Protein AF-A0A1G4SCX2-F1 (afdb_monomer_lite)

Structure (mmCIF, N/CA/C/O backbone):
data_AF-A0A1G4SCX2-F1
#
_entry.id   AF-A0A1G4SCX2-F1
#
loop_
_atom_site.group_PDB
_atom_site.id
_atom_site.type_symbol
_atom_site.label_atom_id
_atom_site.label_alt_id
_atom_site.label_comp_id
_atom_site.label_asym_id
_atom_site.label_entity_id
_atom_site.label_seq_id
_atom_site.pdbx_PDB_ins_code
_atom_site.Cartn_x
_atom_site.Cartn_y
_atom_site.Cartn_z
_atom_site.occupancy
_atom_site.B_iso_or_equiv
_atom_site.auth_seq_id
_atom_site.auth_comp_id
_atom_site.auth_asym_id
_atom_site.auth_atom_id
_atom_site.pdbx_PDB_model_num
ATOM 1 N N . MET A 1 1 ? 16.042 20.837 -9.738 1.00 62.88 1 MET A N 1
ATOM 2 C CA . MET A 1 1 ? 15.386 19.902 -10.688 1.00 62.88 1 MET A CA 1
ATOM 3 C C . MET A 1 1 ? 15.656 18.423 -10.387 1.00 62.88 1 MET A C 1
ATOM 5 O O . MET A 1 1 ? 14.728 17.632 -10.465 1.00 62.88 1 MET A O 1
ATOM 9 N N . THR A 1 2 ? 16.880 18.013 -10.035 1.00 77.44 2 THR A N 1
ATOM 10 C CA . THR A 1 2 ? 17.240 16.600 -9.765 1.00 77.44 2 THR A CA 1
ATOM 11 C C . THR A 1 2 ? 16.700 16.043 -8.440 1.00 77.44 2 THR A C 1
ATOM 13 O O . THR A 1 2 ? 16.344 14.869 -8.380 1.0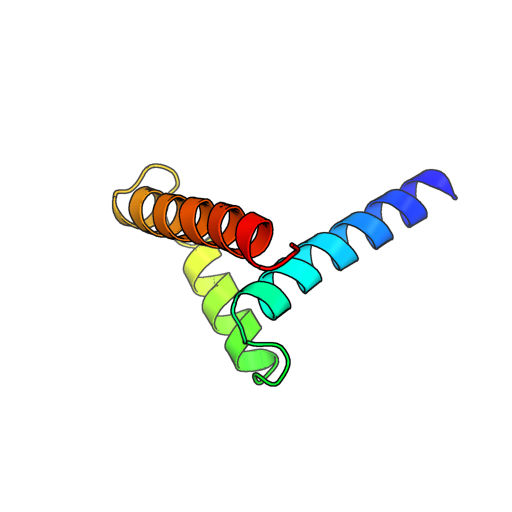0 77.44 2 THR A O 1
ATOM 16 N N . ALA A 1 3 ? 16.595 16.869 -7.392 1.00 83.44 3 ALA A N 1
ATOM 17 C CA . ALA A 1 3 ? 16.074 16.443 -6.088 1.00 83.44 3 ALA A CA 1
ATOM 18 C C . ALA A 1 3 ? 14.564 16.124 -6.115 1.00 83.44 3 ALA A C 1
ATOM 20 O O . ALA A 1 3 ? 14.155 15.098 -5.576 1.00 83.44 3 ALA A O 1
ATOM 21 N N . GLU A 1 4 ? 13.767 16.946 -6.809 1.00 86.25 4 GLU A N 1
ATOM 22 C CA . GLU A 1 4 ? 12.318 16.752 -7.003 1.00 86.25 4 GLU A CA 1
ATOM 23 C C . GLU A 1 4 ? 12.026 15.392 -7.653 1.00 86.25 4 GLU A C 1
ATOM 25 O O . GLU A 1 4 ? 11.321 14.554 -7.098 1.00 86.25 4 GLU A O 1
ATOM 30 N N . ARG A 1 5 ? 12.704 15.106 -8.773 1.00 85.12 5 ARG A N 1
ATOM 31 C CA . ARG A 1 5 ? 12.570 13.837 -9.506 1.00 85.12 5 ARG A CA 1
ATOM 32 C C . ARG A 1 5 ? 12.929 12.626 -8.648 1.00 85.12 5 ARG A C 1
ATOM 34 O O . ARG A 1 5 ? 12.278 11.588 -8.735 1.00 85.12 5 ARG A O 1
ATOM 41 N N 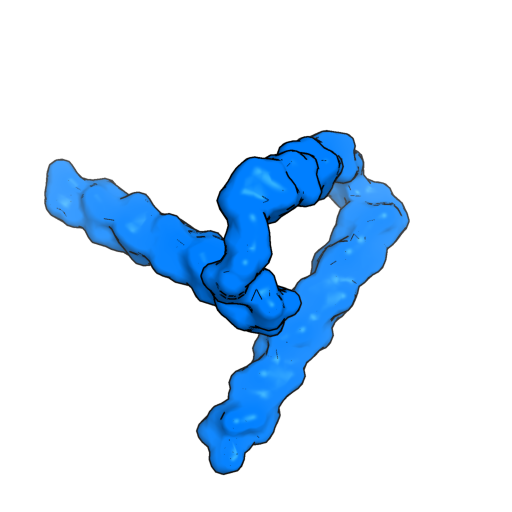. LYS A 1 6 ? 13.960 12.747 -7.804 1.00 87.31 6 LYS A N 1
ATOM 42 C CA . LYS A 1 6 ? 14.366 11.676 -6.883 1.00 87.31 6 LYS A CA 1
ATOM 43 C C . LYS A 1 6 ? 13.294 11.417 -5.821 1.00 87.31 6 LYS A C 1
ATOM 45 O O . LYS A 1 6 ? 13.054 10.259 -5.480 1.00 87.31 6 LYS A O 1
ATOM 50 N N . ARG A 1 7 ? 12.647 12.470 -5.312 1.00 90.19 7 ARG A N 1
ATOM 51 C CA . ARG A 1 7 ? 11.540 12.356 -4.354 1.00 90.19 7 ARG A CA 1
ATOM 52 C C . ARG A 1 7 ? 10.327 11.686 -4.993 1.00 90.19 7 ARG A C 1
ATOM 54 O O . ARG A 1 7 ? 9.846 10.700 -4.444 1.00 90.19 7 ARG A O 1
ATOM 61 N N . GLU A 1 8 ? 9.906 12.151 -6.165 1.00 91.44 8 GLU A N 1
ATOM 62 C CA . GLU A 1 8 ? 8.778 11.571 -6.904 1.00 91.44 8 GLU A CA 1
ATOM 63 C C . GLU A 1 8 ? 8.996 10.087 -7.226 1.00 91.44 8 GLU A C 1
ATOM 65 O O . GLU A 1 8 ? 8.094 9.267 -7.062 1.00 91.44 8 GLU A O 1
ATOM 70 N N . ALA A 1 9 ? 10.204 9.719 -7.668 1.00 92.75 9 ALA A N 1
ATOM 71 C CA . ALA A 1 9 ? 10.541 8.327 -7.948 1.00 92.75 9 ALA A CA 1
ATOM 72 C C . ALA A 1 9 ? 10.445 7.464 -6.683 1.00 92.75 9 ALA A C 1
ATOM 74 O O . ALA A 1 9 ? 9.860 6.382 -6.714 1.00 92.75 9 ALA A O 1
ATOM 75 N N . ARG A 1 10 ? 10.970 7.957 -5.554 1.00 93.12 10 ARG A N 1
ATOM 76 C CA . ARG A 1 10 ? 10.887 7.256 -4.268 1.00 93.12 10 ARG A CA 1
ATOM 77 C C . ARG A 1 10 ? 9.440 7.079 -3.813 1.00 93.12 10 ARG A C 1
ATOM 79 O O . ARG A 1 10 ? 9.091 6.003 -3.343 1.00 93.12 10 ARG A O 1
ATOM 86 N N . GLU A 1 11 ? 8.609 8.103 -3.959 1.00 93.81 11 GLU A N 1
ATOM 87 C CA . GLU A 1 11 ? 7.194 8.043 -3.588 1.00 93.81 11 GLU A CA 1
ATOM 88 C C . GLU A 1 11 ? 6.438 6.999 -4.417 1.00 93.81 11 GLU A C 1
ATOM 90 O O . GLU A 1 11 ? 5.759 6.140 -3.856 1.00 93.81 11 GLU A O 1
ATOM 95 N N . LYS A 1 12 ? 6.652 6.977 -5.737 1.00 93.06 12 LYS A N 1
ATOM 96 C CA . LYS A 1 12 ? 6.081 5.956 -6.629 1.00 93.06 12 LYS A CA 1
ATOM 97 C C . LYS A 1 12 ? 6.533 4.539 -6.258 1.00 93.06 12 LYS A C 1
ATOM 99 O O . LYS A 1 12 ? 5.715 3.624 -6.268 1.00 93.06 12 LYS A O 1
ATOM 104 N N . ILE A 1 13 ? 7.805 4.360 -5.888 1.00 94.25 13 ILE A N 1
ATOM 105 C CA . ILE A 1 13 ? 8.333 3.069 -5.415 1.00 94.25 13 ILE A CA 1
ATOM 106 C C . ILE A 1 13 ? 7.634 2.631 -4.123 1.00 94.25 13 ILE A C 1
ATOM 108 O O . ILE A 1 13 ? 7.215 1.481 -4.019 1.00 94.25 13 ILE A O 1
ATOM 112 N N . LEU A 1 14 ? 7.483 3.535 -3.150 1.00 93.44 14 LEU A N 1
ATOM 113 C CA . LEU A 1 14 ? 6.824 3.223 -1.879 1.00 93.44 14 LEU A CA 1
ATOM 114 C C . LEU A 1 14 ? 5.361 2.826 -2.089 1.00 93.44 14 LEU A C 1
ATOM 116 O O . LEU A 1 14 ? 4.933 1.809 -1.548 1.00 93.44 14 LEU A O 1
ATOM 120 N N . LEU A 1 15 ? 4.621 3.575 -2.912 1.00 93.56 15 LEU A N 1
ATOM 121 C CA . LEU A 1 15 ? 3.231 3.257 -3.247 1.00 93.56 15 LEU A CA 1
ATOM 122 C C . LEU A 1 15 ? 3.113 1.907 -3.968 1.00 93.56 15 LEU A C 1
ATOM 124 O O . LEU A 1 15 ? 2.259 1.097 -3.613 1.00 93.56 15 LEU A O 1
ATOM 128 N N . GLY A 1 16 ? 4.012 1.616 -4.915 1.00 94.25 16 GLY A N 1
ATOM 129 C CA . GLY A 1 16 ? 4.082 0.302 -5.562 1.00 94.25 16 GLY A CA 1
ATOM 130 C C . GLY A 1 16 ? 4.377 -0.835 -4.576 1.00 94.25 16 GLY A C 1
ATOM 131 O O . GLY A 1 16 ? 3.778 -1.905 -4.665 1.00 94.25 16 GLY A O 1
ATOM 132 N N . GLY A 1 17 ? 5.232 -0.591 -3.578 1.00 94.38 17 GLY A N 1
ATOM 133 C CA . GLY A 1 17 ? 5.547 -1.559 -2.525 1.00 94.38 17 GLY A CA 1
ATOM 134 C C . GLY A 1 17 ? 4.342 -1.972 -1.671 1.00 94.38 17 GLY A C 1
ATOM 135 O O . GLY A 1 17 ? 4.300 -3.104 -1.189 1.00 94.38 17 GLY A O 1
ATOM 136 N N . ILE A 1 18 ? 3.335 -1.103 -1.519 1.00 95.50 18 ILE A N 1
ATOM 137 C CA . ILE A 1 18 ? 2.086 -1.427 -0.805 1.00 95.50 18 ILE A CA 1
ATOM 138 C C . ILE A 1 18 ? 1.286 -2.485 -1.574 1.00 95.50 18 ILE A C 1
ATOM 140 O O . ILE A 1 18 ? 0.799 -3.441 -0.975 1.00 95.50 18 ILE A O 1
ATOM 144 N N . VAL A 1 19 ? 1.199 -2.351 -2.901 1.00 95.50 19 VAL A N 1
ATOM 145 C CA . VAL A 1 19 ? 0.487 -3.302 -3.772 1.00 95.50 19 VAL A CA 1
ATOM 146 C C . VAL A 1 19 ? 1.136 -4.686 -3.713 1.00 95.50 19 VAL A C 1
ATOM 148 O O . VAL A 1 19 ? 0.441 -5.692 -3.580 1.00 95.50 19 VAL A O 1
ATOM 151 N N . VAL A 1 20 ? 2.472 -4.735 -3.743 1.00 94.62 20 VAL A N 1
ATOM 152 C CA . VAL A 1 20 ? 3.229 -5.991 -3.624 1.00 94.62 20 VAL A CA 1
ATOM 153 C C . VAL A 1 20 ? 2.982 -6.654 -2.270 1.00 94.62 20 VAL A C 1
ATOM 155 O O . VAL A 1 20 ? 2.683 -7.844 -2.214 1.00 94.62 20 VAL A O 1
ATOM 158 N N . ARG A 1 21 ? 3.043 -5.883 -1.177 1.00 92.69 21 ARG A N 1
ATOM 159 C CA . ARG A 1 21 ? 2.780 -6.378 0.184 1.00 92.69 21 ARG A CA 1
ATOM 160 C C . ARG A 1 21 ? 1.368 -6.939 0.346 1.00 92.69 21 ARG A C 1
ATOM 162 O O . ARG A 1 21 ? 1.183 -7.896 1.085 1.00 92.69 21 ARG A O 1
ATOM 169 N N . ALA A 1 22 ? 0.390 -6.362 -0.344 1.00 94.88 22 ALA A N 1
ATOM 170 C CA . ALA A 1 22 ? -0.983 -6.858 -0.351 1.00 94.88 22 ALA A CA 1
ATOM 171 C C . ALA A 1 22 ? -1.165 -8.154 -1.171 1.00 94.88 22 ALA A C 1
ATOM 173 O O . ALA A 1 22 ? -2.282 -8.655 -1.260 1.00 94.88 22 ALA A O 1
ATOM 174 N N . GLY A 1 23 ? -0.105 -8.690 -1.791 1.00 94.50 23 GLY A N 1
ATOM 175 C CA . GLY A 1 23 ? -0.178 -9.878 -2.645 1.00 94.50 23 GLY A CA 1
ATOM 176 C C . GLY A 1 23 ? -0.805 -9.609 -4.016 1.00 94.50 23 GLY A C 1
ATOM 177 O O . GLY A 1 23 ? -1.237 -10.539 -4.690 1.00 94.50 23 GLY A O 1
ATOM 178 N N . LEU A 1 24 ? -0.862 -8.343 -4.445 1.00 96.56 24 LEU A N 1
ATOM 179 C CA . LEU A 1 24 ? -1.599 -7.916 -5.638 1.00 96.56 24 LEU A CA 1
ATOM 180 C C . LEU A 1 24 ? -0.692 -7.573 -6.828 1.00 96.56 24 LEU A C 1
ATOM 182 O O . LEU A 1 24 ? -1.122 -6.901 -7.761 1.00 96.56 24 LEU A O 1
ATOM 186 N N . SER A 1 25 ? 0.557 -8.043 -6.836 1.00 94.75 25 SER A N 1
ATOM 187 C CA . SER A 1 25 ? 1.537 -7.739 -7.894 1.00 94.75 25 SER A CA 1
ATOM 188 C C . SER A 1 25 ? 1.074 -8.122 -9.305 1.00 94.75 25 SER A C 1
ATOM 190 O O . SER A 1 25 ? 1.487 -7.492 -10.273 1.00 94.75 25 SER A O 1
ATOM 192 N N . ASN A 1 26 ? 0.216 -9.141 -9.411 1.00 96.44 26 ASN A N 1
ATOM 193 C CA . ASN A 1 26 ? -0.328 -9.641 -10.677 1.00 96.44 26 ASN A CA 1
ATOM 194 C C . ASN A 1 26 ? -1.787 -9.214 -10.909 1.00 96.44 26 ASN A C 1
ATOM 196 O O . ASN A 1 26 ? -2.417 -9.688 -11.852 1.00 96.44 26 ASN A O 1
ATOM 200 N N . ALA A 1 27 ? -2.346 -8.370 -10.037 1.00 97.31 27 ALA A N 1
ATOM 201 C CA . ALA A 1 27 ? -3.713 -7.895 -10.186 1.00 97.31 27 ALA A CA 1
ATOM 202 C C . ALA A 1 27 ? -3.838 -6.946 -11.387 1.00 97.31 27 ALA A C 1
ATOM 204 O O . ALA A 1 27 ? -2.901 -6.224 -11.742 1.00 97.31 27 ALA A O 1
ATOM 205 N N . ASP A 1 28 ? -5.024 -6.928 -11.993 1.00 98.00 28 ASP A N 1
ATOM 206 C CA . ASP A 1 28 ? -5.339 -5.986 -13.060 1.00 98.00 28 ASP A CA 1
ATOM 207 C C . ASP A 1 28 ? -5.208 -4.528 -12.576 1.00 98.00 28 ASP A C 1
ATOM 209 O O . ASP A 1 28 ? -5.584 -4.169 -11.456 1.00 98.00 28 ASP A O 1
ATOM 213 N N . ARG A 1 29 ? -4.665 -3.662 -13.437 1.00 96.06 29 ARG A N 1
ATOM 214 C CA . 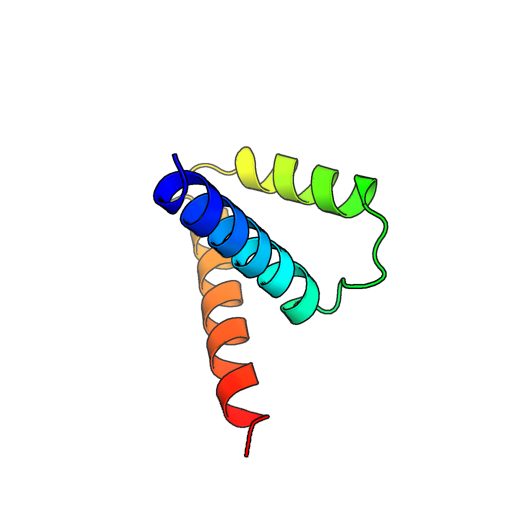ARG A 1 29 ? -4.369 -2.270 -13.066 1.00 96.06 29 ARG A CA 1
ATOM 215 C C . ARG A 1 29 ? -5.632 -1.430 -12.900 1.00 96.06 29 ARG A C 1
ATOM 217 O O . ARG A 1 29 ? -5.645 -0.545 -12.046 1.00 96.06 29 ARG A O 1
ATOM 224 N N . ALA A 1 30 ? -6.672 -1.685 -13.695 1.00 98.12 30 ALA A N 1
ATOM 225 C CA . ALA A 1 30 ? -7.939 -0.975 -13.570 1.00 98.12 30 ALA A CA 1
ATOM 226 C C . ALA A 1 30 ? -8.668 -1.397 -12.290 1.00 98.12 30 ALA A C 1
ATOM 228 O O . ALA A 1 30 ? -9.202 -0.537 -11.592 1.00 98.12 30 ALA A O 1
ATOM 229 N N . PHE A 1 31 ? -8.601 -2.681 -11.925 1.00 98.06 31 PHE A N 1
ATOM 230 C CA . PHE A 1 31 ? -9.094 -3.176 -10.638 1.00 98.06 31 PHE A CA 1
ATOM 231 C C . PHE A 1 31 ? -8.420 -2.469 -9.451 1.00 98.06 31 PHE A C 1
ATOM 233 O O . PHE A 1 31 ? -9.105 -1.929 -8.581 1.00 98.06 31 PHE A O 1
ATOM 240 N N . LEU A 1 32 ? -7.082 -2.400 -9.443 1.00 97.56 32 LEU A N 1
ATOM 241 C CA . LEU A 1 32 ? -6.332 -1.708 -8.388 1.00 97.56 32 LEU A CA 1
ATOM 242 C C . LEU A 1 32 ? -6.713 -0.229 -8.287 1.00 97.56 32 LEU A C 1
ATOM 244 O O . LEU A 1 32 ? -6.983 0.269 -7.194 1.00 97.56 32 LEU A O 1
ATOM 248 N N . LEU A 1 33 ? -6.749 0.475 -9.421 1.00 97.62 33 LEU A N 1
ATOM 249 C CA . LEU A 1 33 ? -7.109 1.889 -9.440 1.00 97.62 33 LEU A CA 1
ATOM 250 C C . LEU A 1 33 ? -8.556 2.111 -8.980 1.00 97.62 33 LEU A C 1
ATOM 252 O O . LEU A 1 33 ? -8.806 3.040 -8.217 1.00 97.62 33 LEU A O 1
ATOM 256 N N . GLY A 1 34 ? -9.492 1.254 -9.394 1.00 98.44 34 GLY A N 1
ATOM 257 C CA . GLY A 1 34 ? -10.889 1.305 -8.966 1.00 98.44 34 GLY A CA 1
ATOM 258 C C . GLY A 1 34 ? -11.035 1.202 -7.448 1.00 98.44 34 GLY A C 1
ATOM 259 O O . GLY A 1 34 ? -11.654 2.074 -6.837 1.00 98.44 34 GLY A O 1
ATOM 260 N N . GLY A 1 35 ? -10.382 0.212 -6.831 1.00 97.06 35 GLY A N 1
ATOM 261 C CA . GLY A 1 35 ? -10.373 0.060 -5.374 1.00 97.06 35 GLY A CA 1
ATOM 262 C C . GLY A 1 35 ? -9.722 1.248 -4.658 1.00 97.06 35 GLY A C 1
ATOM 263 O O . GLY A 1 35 ? -10.271 1.769 -3.692 1.00 97.06 35 GLY A O 1
ATOM 264 N N . LEU A 1 36 ? -8.590 1.756 -5.160 1.00 96.44 36 LEU A N 1
ATOM 265 C CA . LEU A 1 36 ? -7.942 2.947 -4.590 1.00 96.44 36 LEU A CA 1
ATOM 266 C C . LEU A 1 36 ? -8.831 4.199 -4.673 1.00 96.44 36 LEU A C 1
ATOM 268 O O . LEU A 1 36 ? -8.811 5.024 -3.762 1.00 96.44 36 LEU A O 1
ATOM 272 N N . LEU A 1 37 ? -9.629 4.344 -5.734 1.00 97.94 37 LEU A N 1
ATOM 273 C CA . LEU A 1 37 ? -10.591 5.439 -5.863 1.00 97.94 37 LEU A CA 1
ATOM 274 C C . LEU A 1 37 ? -11.765 5.303 -4.888 1.00 97.94 37 LEU A C 1
ATOM 276 O O . LEU A 1 37 ? -12.275 6.321 -4.425 1.00 97.94 37 LEU A O 1
ATOM 280 N N . GLU A 1 38 ? -12.196 4.083 -4.562 1.00 96.81 38 GLU A N 1
ATOM 281 C CA . GLU A 1 38 ? -13.157 3.860 -3.475 1.00 96.81 38 GLU A CA 1
ATOM 282 C C . GLU A 1 38 ? -12.564 4.259 -2.126 1.00 96.81 38 GLU A C 1
ATOM 284 O O . GLU A 1 38 ? -13.184 5.033 -1.399 1.00 96.81 38 GLU A O 1
ATOM 289 N N . LEU A 1 39 ? -11.324 3.849 -1.848 1.00 95.19 39 LEU A N 1
ATOM 290 C CA . LEU A 1 39 ? -10.608 4.241 -0.632 1.00 95.19 39 LEU A CA 1
ATOM 291 C C . LEU A 1 39 ? -10.430 5.761 -0.518 1.00 95.19 39 LEU A C 1
ATOM 293 O O . LEU A 1 39 ? -10.560 6.320 0.567 1.00 95.19 39 LEU A O 1
ATOM 297 N N . ALA A 1 40 ? -10.168 6.449 -1.631 1.00 95.62 40 ALA A N 1
ATOM 298 C CA . ALA A 1 40 ? -10.039 7.905 -1.658 1.00 95.62 40 ALA A CA 1
ATOM 299 C C . ALA A 1 40 ? -11.350 8.639 -1.317 1.00 95.62 40 ALA A C 1
ATOM 301 O O . ALA A 1 40 ? -11.312 9.809 -0.937 1.00 95.62 40 ALA A O 1
ATOM 302 N N . ARG A 1 41 ? -12.504 7.971 -1.450 1.00 96.00 41 ARG A N 1
ATOM 303 C CA . ARG A 1 41 ? -13.817 8.509 -1.063 1.00 96.00 41 ARG A CA 1
ATOM 304 C C . ARG A 1 41 ? -14.163 8.241 0.402 1.00 96.00 41 ARG A C 1
ATOM 306 O O . ARG A 1 41 ? -15.089 8.866 0.917 1.00 96.00 41 ARG A O 1
ATOM 313 N N . THR A 1 42 ? -13.446 7.346 1.083 1.00 95.69 42 THR A N 1
ATOM 314 C CA . THR A 1 42 ? -13.682 7.055 2.499 1.00 95.69 42 THR A CA 1
ATOM 315 C C . THR A 1 42 ? -13.388 8.288 3.355 1.00 95.69 42 THR A C 1
ATOM 317 O O . THR A 1 42 ? -12.320 8.894 3.269 1.00 95.69 42 THR A O 1
ATOM 320 N N . VAL A 1 43 ? -14.328 8.643 4.237 1.00 95.75 43 VAL A N 1
ATOM 321 C CA . VAL A 1 43 ? -14.191 9.804 5.127 1.00 95.75 43 VAL A CA 1
ATOM 322 C C . VAL A 1 43 ? -13.061 9.563 6.139 1.00 95.75 43 VAL A C 1
ATOM 324 O O . VAL A 1 43 ? -13.125 8.583 6.894 1.00 95.75 43 VAL A O 1
ATOM 327 N N . PRO A 1 44 ? -12.045 10.443 6.218 1.00 93.56 44 PRO A N 1
ATOM 328 C CA . PRO A 1 44 ? -10.996 10.339 7.226 1.00 93.56 44 PRO A CA 1
ATOM 329 C C . PRO A 1 44 ? -11.572 10.346 8.646 1.00 93.56 44 PRO A C 1
ATOM 331 O O . PRO A 1 44 ? -12.411 11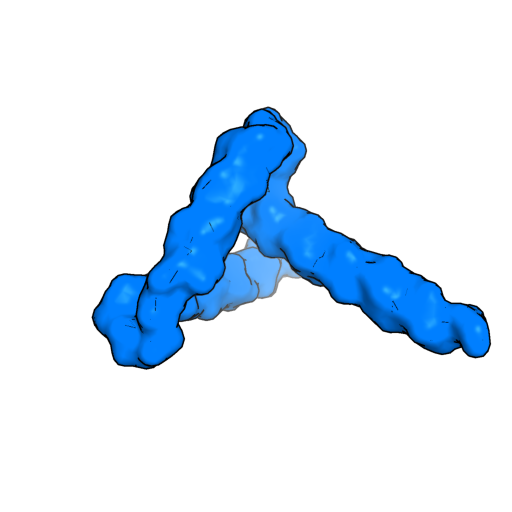.175 8.984 1.00 93.56 44 PRO A O 1
ATOM 334 N N . GLY A 1 45 ? -11.120 9.412 9.484 1.00 93.62 45 GLY A N 1
ATOM 335 C CA . GLY A 1 45 ? -11.597 9.276 10.868 1.00 93.62 45 GLY A CA 1
ATOM 336 C C . GLY A 1 45 ? -12.923 8.523 11.027 1.00 93.62 45 GLY A C 1
ATOM 337 O O . GLY A 1 45 ? -13.339 8.272 12.154 1.00 93.62 45 GLY A O 1
ATOM 338 N N . SER A 1 46 ? -13.563 8.104 9.930 1.00 97.00 46 SER A N 1
ATOM 339 C CA . SER A 1 46 ? -14.669 7.144 9.997 1.00 97.00 46 SER A CA 1
ATOM 340 C C . SER A 1 46 ? -14.211 5.787 10.547 1.00 97.00 46 SER A C 1
ATOM 342 O O . SER A 1 46 ? -13.025 5.440 10.506 1.00 97.00 46 SER A O 1
ATOM 344 N N . SER A 1 47 ? -15.165 4.983 11.022 1.00 97.12 47 SER A N 1
ATOM 345 C CA . SER A 1 47 ? -14.911 3.612 11.482 1.00 97.12 47 SER A CA 1
ATOM 346 C C . SER A 1 47 ? -14.286 2.740 10.390 1.00 97.12 47 SER A C 1
ATOM 348 O O . SER A 1 47 ? -13.380 1.957 10.669 1.00 97.12 47 SER A O 1
ATOM 350 N N . GLU A 1 48 ? -14.714 2.910 9.138 1.00 96.25 48 GLU A N 1
ATOM 351 C CA . GLU A 1 48 ? -14.140 2.220 7.985 1.00 96.25 48 GLU A CA 1
ATOM 352 C C . GLU A 1 48 ? -12.679 2.621 7.755 1.00 96.25 48 GLU A C 1
ATOM 354 O O . GLU A 1 48 ? -11.811 1.748 7.673 1.00 96.25 48 GLU A O 1
ATOM 359 N N . HIS A 1 49 ? -12.386 3.925 7.730 1.00 97.00 49 HIS A N 1
ATOM 360 C CA . HIS A 1 49 ? -11.016 4.422 7.607 1.00 97.00 49 HIS A CA 1
ATOM 361 C C . HIS A 1 49 ? -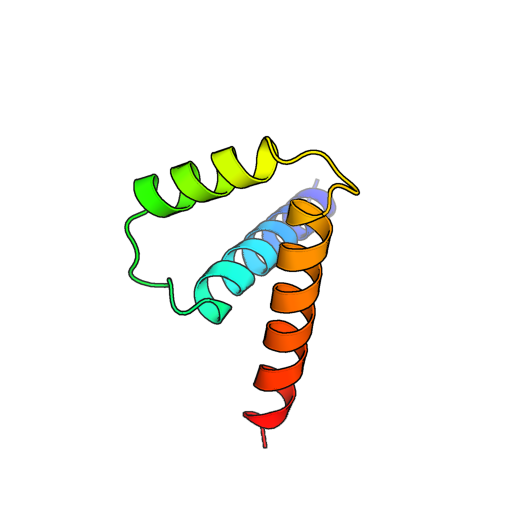10.121 3.885 8.735 1.00 97.00 49 HIS A C 1
ATOM 363 O O . HIS A 1 49 ? -9.000 3.439 8.487 1.00 97.00 49 HIS A O 1
ATOM 369 N N . GLN A 1 50 ? -10.617 3.899 9.977 1.00 97.25 50 GLN A N 1
ATOM 370 C CA . GLN A 1 50 ? -9.906 3.378 11.145 1.00 97.25 50 GLN A CA 1
ATOM 371 C C . GLN A 1 50 ? -9.613 1.877 10.991 1.00 97.25 50 GLN A C 1
ATOM 373 O O . GLN A 1 50 ? -8.463 1.461 11.128 1.00 97.25 50 GLN A O 1
ATOM 378 N N . ARG A 1 51 ? -10.622 1.081 10.615 1.00 97.38 51 ARG A N 1
ATOM 379 C CA . ARG A 1 51 ? -10.491 -0.367 10.402 1.00 97.38 51 ARG A CA 1
ATOM 380 C C . ARG A 1 51 ? -9.441 -0.692 9.342 1.00 97.38 51 ARG A C 1
ATOM 382 O O . ARG A 1 51 ? -8.564 -1.517 9.581 1.00 97.38 51 ARG A O 1
ATOM 389 N N . LEU A 1 52 ? -9.514 -0.042 8.180 1.00 96.31 52 LEU A N 1
ATOM 390 C CA . LEU A 1 52 ? -8.569 -0.257 7.080 1.00 96.31 52 LEU A CA 1
ATOM 391 C C . LEU A 1 52 ? -7.144 0.143 7.473 1.00 96.31 52 LEU A C 1
ATOM 393 O O . LEU A 1 52 ? -6.191 -0.578 7.175 1.00 96.31 52 LEU A O 1
ATOM 397 N N . ARG A 1 53 ? -6.996 1.256 8.203 1.00 95.69 53 ARG A N 1
ATOM 398 C CA . ARG A 1 53 ? -5.706 1.691 8.747 1.00 95.69 53 ARG A CA 1
ATOM 399 C C . ARG A 1 53 ? -5.118 0.652 9.700 1.00 95.69 53 ARG A C 1
ATOM 401 O O . ARG A 1 53 ? -3.919 0.394 9.629 1.00 95.69 53 ARG A O 1
ATOM 408 N N . ASP A 1 54 ? -5.925 0.081 10.586 1.00 97.06 54 ASP A N 1
ATOM 409 C CA . ASP A 1 54 ? -5.443 -0.877 11.580 1.00 97.06 54 ASP A CA 1
ATOM 410 C C . ASP A 1 54 ? -5.062 -2.222 10.941 1.00 97.06 54 ASP A C 1
ATOM 412 O O . ASP A 1 54 ? -3.983 -2.734 11.233 1.00 97.06 54 ASP A O 1
ATOM 416 N N . ILE A 1 55 ? -5.832 -2.712 9.960 1.00 95.75 55 ILE A N 1
ATOM 417 C CA . ILE A 1 55 ? -5.432 -3.862 9.122 1.00 95.75 55 ILE A CA 1
ATOM 418 C C . ILE A 1 55 ? -4.086 -3.586 8.437 1.00 95.75 55 ILE A C 1
ATOM 420 O O . ILE A 1 55 ? -3.177 -4.417 8.475 1.00 95.75 55 ILE A O 1
ATOM 424 N N . GLY A 1 56 ? -3.932 -2.397 7.843 1.00 94.56 56 GLY A N 1
ATOM 425 C CA . GLY A 1 56 ? -2.690 -1.989 7.192 1.00 94.56 56 GLY A CA 1
ATOM 426 C C . GLY A 1 56 ? -1.495 -1.998 8.147 1.00 94.56 56 GLY A C 1
ATOM 427 O O . GLY A 1 56 ? -0.442 -2.528 7.797 1.00 94.56 56 GLY A O 1
ATOM 428 N N . LYS A 1 57 ? -1.647 -1.468 9.369 1.00 95.56 57 LYS A N 1
ATOM 429 C CA . LYS A 1 57 ? -0.581 -1.487 10.388 1.00 95.56 57 LYS A CA 1
ATOM 430 C C . LYS A 1 57 ? -0.118 -2.907 10.701 1.00 95.56 57 LYS A C 1
ATOM 432 O O . LYS A 1 57 ? 1.088 -3.133 10.759 1.00 95.56 57 LYS A O 1
ATOM 437 N N . GLU A 1 58 ? -1.041 -3.848 10.880 1.00 94.06 58 GLU A N 1
ATOM 438 C CA . GLU A 1 58 ? -0.678 -5.242 11.159 1.00 94.06 58 GLU A CA 1
ATOM 439 C C . GLU A 1 58 ? 0.044 -5.891 9.968 1.00 94.06 58 GLU A C 1
ATOM 441 O O . GLU A 1 58 ? 1.087 -6.522 10.148 1.00 94.06 58 GLU A O 1
ATOM 446 N N . ALA A 1 59 ? -0.403 -5.633 8.734 1.00 91.69 59 ALA A N 1
ATOM 447 C CA . ALA A 1 59 ? 0.279 -6.103 7.522 1.00 91.69 59 ALA A CA 1
ATOM 448 C C . ALA A 1 59 ? 1.701 -5.518 7.349 1.00 91.69 59 ALA A C 1
ATOM 450 O O . ALA A 1 59 ? 2.586 -6.137 6.746 1.00 91.69 59 ALA A O 1
ATOM 451 N N . PHE A 1 60 ? 1.960 -4.321 7.880 1.00 89.31 60 PHE A N 1
ATOM 452 C CA . PHE A 1 60 ? 3.312 -3.759 7.928 1.00 89.31 60 PHE A CA 1
ATOM 453 C C . PHE A 1 60 ? 4.190 -4.395 9.009 1.00 89.31 60 PHE A C 1
ATOM 455 O O . PHE A 1 60 ? 5.390 -4.543 8.782 1.00 89.31 60 PHE A O 1
ATOM 462 N N . LYS A 1 61 ? 3.618 -4.811 10.146 1.00 89.00 61 LYS A N 1
ATOM 463 C CA . LYS A 1 61 ? 4.353 -5.517 11.208 1.00 89.00 61 LYS A CA 1
ATOM 464 C C . LYS A 1 61 ? 4.734 -6.936 10.789 1.00 89.00 61 LYS A C 1
ATOM 466 O O . LYS A 1 61 ? 5.884 -7.324 10.973 1.00 89.00 61 LYS A O 1
ATOM 471 N N . THR A 1 62 ? 3.813 -7.691 10.187 1.00 74.12 62 THR A N 1
ATOM 472 C CA . THR A 1 62 ? 4.041 -9.115 9.879 1.00 74.12 62 THR A CA 1
ATOM 473 C C . THR A 1 62 ? 5.223 -9.349 8.937 1.00 74.12 62 THR A C 1
ATOM 475 O O . THR A 1 62 ? 6.046 -10.206 9.224 1.00 74.12 62 THR A O 1
ATOM 478 N N . SER A 1 63 ? 5.433 -8.530 7.896 1.00 60.50 63 SER A N 1
ATOM 479 C CA . SER A 1 63 ? 6.580 -8.769 6.996 1.00 60.50 63 SER A CA 1
ATOM 480 C C . SER A 1 63 ? 7.942 -8.353 7.575 1.00 60.50 63 SER A C 1
ATOM 482 O O . SER A 1 63 ? 8.949 -8.486 6.882 1.00 60.50 63 SER A O 1
ATOM 484 N N . SER A 1 64 ? 7.996 -7.819 8.800 1.00 56.44 64 SER A N 1
ATOM 485 C CA . SER A 1 64 ? 9.270 -7.676 9.519 1.00 56.44 64 SER A CA 1
ATOM 486 C C . SER A 1 64 ? 9.704 -8.977 10.204 1.00 56.44 64 SER A C 1
ATOM 488 O O . SER A 1 64 ? 10.881 -9.124 10.511 1.00 56.44 64 SER A O 1
ATOM 490 N N . LEU A 1 65 ? 8.779 -9.929 10.388 1.00 53.78 65 LEU A N 1
ATOM 491 C CA . LEU A 1 65 ? 9.036 -11.242 10.987 1.00 53.78 65 LEU A CA 1
ATOM 492 C C . LEU A 1 65 ? 9.438 -12.299 9.943 1.00 53.78 65 LEU A C 1
ATOM 494 O O . LEU A 1 65 ? 10.162 -13.224 10.284 1.00 53.78 65 LEU A O 1
ATOM 498 N N . ASP A 1 66 ? 9.052 -12.117 8.677 1.00 47.38 66 ASP A N 1
ATOM 499 C CA . ASP A 1 66 ? 9.402 -13.022 7.564 1.00 47.38 66 ASP A CA 1
ATOM 500 C C . ASP A 1 66 ? 10.783 -12.726 6.936 1.00 47.38 66 ASP A C 1
ATOM 502 O O . ASP A 1 66 ? 11.172 -13.350 5.951 1.00 47.38 66 ASP A O 1
ATOM 506 N N . ALA A 1 67 ? 11.515 -11.735 7.462 1.00 50.16 67 ALA A N 1
ATOM 507 C CA . ALA A 1 67 ? 12.841 -11.327 6.985 1.00 50.16 67 ALA A CA 1
ATOM 508 C C . ALA A 1 67 ? 14.000 -11.863 7.857 1.00 50.16 67 ALA A C 1
ATOM 510 O O . ALA A 1 67 ? 15.107 -11.324 7.782 1.00 50.16 67 ALA A O 1
ATOM 511 N N . VAL A 1 68 ? 13.741 -12.887 8.682 1.00 40.69 68 VAL A N 1
ATOM 512 C CA . VAL A 1 68 ? 14.730 -13.594 9.520 1.00 40.69 68 VAL A CA 1
ATOM 513 C C . VAL A 1 68 ? 15.007 -1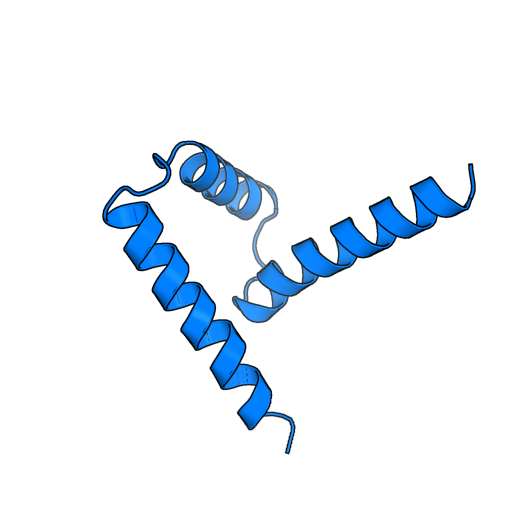4.980 8.954 1.00 40.69 68 VAL A C 1
ATOM 515 O O . VAL A 1 68 ? 14.025 -15.680 8.624 1.00 40.69 68 VAL A O 1
#

Radius of gyration: 14.49 Å; chains: 1; bounding box: 32×34×25 Å

Organism: NCBI:txid158890

pLDDT: mean 89.72, std 13.35, range [40.69, 98.44]

InterPro domains:
  IPR009444 Conjugal transfer, TraD, alpha-type [PF06412] (3-61)

Secondary structure (DSSP, 8-state):
-HHHHHHHHHHHHHHHHHHHHTT-TTS-HHHHHHHHHHHHHSPTTSHHHHHHHHHHHHHHHHTTTTT-

Sequence (68 aa):
MTAERKREAREKILLGGIVVRAGLSNADRAFLLGGLLELARTVPGSSEHQRLRDIGKEAFKTSSLDAV

Foldseek 3Di:
DVVVVVVVVVVVVVVLVLCVLVVNVPPDPVVVVVVVVVVVPDDPPDPVNVVVVVVSVVSVVVVVVVVD